Protein AF-A0A2N2KP36-F1 (afdb_monomer_lite)

Secondary structure (DSSP, 8-state):
---TTHHHHHHHHHHHHHHTT--HHHHHHHH---HHHHHHHHHHT--TT-SS-HHHHHHHHHHHHHHHHHHHHHHHHHHHHTSPTT-S-HHHHHHHHHHHHHHHHHHHHHHHHHHHHHHHHHHHHHHHHHHTT---HHHHHHHHHHHHT--

Radius of gyration: 21.27 Å; chains: 1; bounding box: 55×27×58 Å

pLDDT: mean 83.82, std 9.99, range [47.0, 95.38]

Sequence (151 aa):
MAEKGARTQLEPVARQMFIDGQSLTAIETALGVSRQTLSVWKAQTRKPSEEFDEWDKARARKASFGLRMEALLERELTYAEEKQPGAIDGSTMDSLTKLGSLVVKLKTAENAGLFRDKVNAAAAEVAKAVKSGGMSDADAKVIKDKILGIL

Foldseek 3Di:
DDDPVLCVVLVVVLLVLVLLAADLLLSCVVSVPDSVRNVVSQVVQDDPVDPGGPSVVSSVVLVVVLVVLVVVLVVLVVVVVPDDVPPDDPVSVVVNVVSVVVNVVSVVSNVVNVLSNLQVVLVVVLVVVVVVPDDDPVVSVVSSCVSNVVD

Structure (mmCIF, N/CA/C/O backbone):
data_AF-A0A2N2KP36-F1
#
_entry.id   AF-A0A2N2KP36-F1
#
loop_
_atom_site.group_PDB
_atom_site.id
_atom_site.type_symbol
_atom_site.label_atom_id
_atom_site.label_alt_id
_atom_site.label_comp_id
_atom_site.label_asym_id
_atom_site.label_entity_id
_atom_site.label_seq_id
_atom_site.pdbx_PDB_ins_code
_atom_site.Cartn_x
_atom_site.Cartn_y
_atom_site.Cartn_z
_atom_site.occupancy
_atom_site.B_iso_or_equiv
_atom_site.auth_seq_id
_atom_site.auth_comp_id
_atom_site.auth_asym_id
_atom_site.auth_atom_id
_atom_site.pdbx_PDB_model_num
ATOM 1 N N . MET A 1 1 ? -15.881 -7.626 23.252 1.00 47.00 1 MET A N 1
ATOM 2 C CA . MET A 1 1 ? -14.436 -7.450 23.525 1.00 47.00 1 MET A CA 1
ATOM 3 C C . MET A 1 1 ? -13.739 -8.670 22.956 1.00 47.00 1 MET A C 1
ATOM 5 O O . MET A 1 1 ? -14.108 -9.763 23.356 1.00 47.00 1 MET A O 1
ATOM 9 N N . ALA A 1 2 ? -12.858 -8.513 21.966 1.00 48.91 2 ALA A N 1
ATOM 10 C CA . ALA A 1 2 ? -12.212 -9.659 21.325 1.00 48.91 2 ALA A CA 1
ATOM 11 C C . ALA A 1 2 ? -11.360 -10.424 22.354 1.00 48.91 2 ALA A C 1
ATOM 13 O O . ALA A 1 2 ? -10.574 -9.816 23.083 1.00 48.91 2 ALA A O 1
ATOM 14 N N . GLU A 1 3 ? -11.568 -11.737 22.448 1.00 53.03 3 GLU A N 1
ATOM 15 C CA . GLU A 1 3 ? -10.893 -12.620 23.400 1.00 53.03 3 GLU A CA 1
ATOM 16 C C . GLU A 1 3 ? -9.367 -12.551 23.249 1.00 53.03 3 GLU A C 1
ATOM 18 O O . GLU A 1 3 ? -8.839 -12.337 22.158 1.00 53.03 3 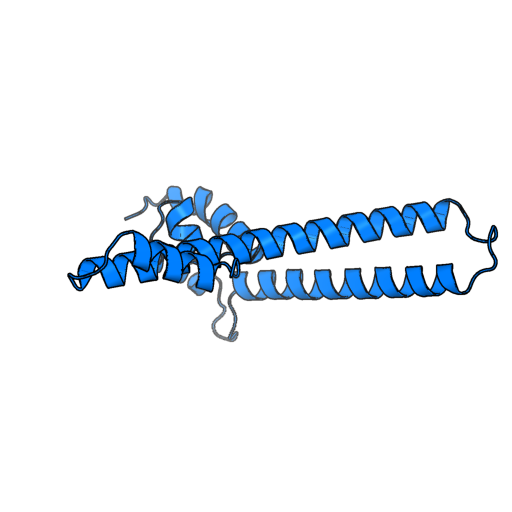GLU A O 1
ATOM 23 N N . LYS A 1 4 ? -8.636 -12.777 24.348 1.00 53.41 4 LYS A N 1
ATOM 24 C CA . LYS A 1 4 ? -7.163 -12.710 24.416 1.00 53.41 4 LYS A CA 1
ATOM 25 C C . LYS A 1 4 ? -6.431 -13.548 23.344 1.00 53.41 4 LYS A C 1
ATOM 27 O O . LYS A 1 4 ? -5.277 -13.246 23.063 1.00 53.41 4 LYS A O 1
ATOM 32 N N . GLY A 1 5 ? -7.078 -14.548 22.731 1.00 61.72 5 GLY A N 1
ATOM 33 C CA . GLY A 1 5 ? -6.539 -15.349 21.619 1.00 61.72 5 GLY A CA 1
ATOM 34 C C . GLY A 1 5 ? -6.813 -14.797 20.210 1.00 61.72 5 GLY A C 1
ATOM 35 O O . GLY A 1 5 ? -6.054 -15.081 19.285 1.00 61.72 5 GLY A O 1
ATOM 36 N N . ALA A 1 6 ? -7.839 -13.958 20.042 1.00 73.44 6 ALA A N 1
ATOM 37 C CA . ALA A 1 6 ? -8.217 -13.397 18.744 1.00 73.44 6 ALA A CA 1
ATOM 38 C C . ALA A 1 6 ? -7.146 -12.440 18.203 1.00 73.44 6 ALA A C 1
ATOM 40 O O . ALA A 1 6 ? -6.905 -12.381 17.000 1.00 73.44 6 ALA A O 1
ATOM 41 N N . ARG A 1 7 ? -6.445 -11.727 19.093 1.00 83.00 7 ARG A N 1
ATOM 42 C CA . ARG A 1 7 ? -5.360 -10.820 18.707 1.00 83.00 7 ARG A CA 1
ATOM 43 C C . ARG A 1 7 ? -4.228 -11.543 17.979 1.00 83.00 7 ARG A C 1
ATOM 45 O O . ARG A 1 7 ? -3.837 -11.106 16.908 1.00 83.00 7 ARG A O 1
ATOM 52 N N . THR A 1 8 ? -3.718 -12.644 18.527 1.00 85.19 8 THR A N 1
ATOM 53 C CA . THR A 1 8 ? -2.555 -13.351 17.961 1.00 85.19 8 THR A CA 1
ATOM 54 C C . THR A 1 8 ? -2.813 -13.845 16.535 1.00 85.19 8 THR A C 1
ATOM 56 O O . THR A 1 8 ? -1.888 -13.930 15.734 1.00 85.19 8 THR A O 1
ATOM 59 N N . GLN A 1 9 ? -4.073 -14.137 16.207 1.00 87.31 9 GLN A N 1
ATOM 60 C CA . GLN A 1 9 ? -4.487 -14.593 14.881 1.00 87.31 9 GLN A CA 1
ATOM 61 C C . GLN A 1 9 ? -4.825 -13.429 13.940 1.00 87.31 9 GLN A C 1
ATOM 63 O O . GLN A 1 9 ? -4.428 -13.439 12.777 1.00 87.31 9 GLN A O 1
ATOM 68 N N . LEU A 1 10 ? -5.551 -12.422 14.433 1.00 91.38 10 LEU A N 1
ATOM 69 C CA . LEU A 1 10 ? -6.101 -11.349 13.601 1.00 91.38 10 LEU A CA 1
ATOM 70 C C . LEU A 1 10 ? -5.146 -10.166 13.432 1.00 91.38 10 LEU A C 1
ATOM 72 O O . LEU A 1 10 ? -5.208 -9.494 12.409 1.00 91.38 10 LEU A O 1
ATOM 76 N N . GLU A 1 11 ? -4.253 -9.903 14.388 1.00 92.94 11 GLU A N 1
ATOM 77 C CA . GLU A 1 11 ? -3.308 -8.783 14.319 1.00 92.94 11 GLU A CA 1
ATOM 78 C C . GLU A 1 11 ? -2.356 -8.886 13.115 1.00 92.94 11 GLU A C 1
ATOM 80 O O . GLU A 1 11 ? -2.227 -7.889 12.402 1.00 92.94 11 GLU A O 1
ATOM 85 N N . PRO A 1 12 ? -1.732 -10.044 12.805 1.00 93.62 12 PRO A N 1
ATOM 86 C CA . PRO A 1 12 ? -0.875 -10.161 11.624 1.00 93.62 12 PRO A CA 1
ATOM 87 C C . PRO A 1 12 ? -1.638 -9.919 10.317 1.00 93.62 12 PRO A C 1
ATOM 89 O O . PRO A 1 12 ? -1.130 -9.249 9.418 1.00 93.62 12 PRO A O 1
ATOM 92 N N . VAL A 1 13 ? -2.877 -10.416 10.231 1.00 93.56 13 VAL A N 1
ATOM 93 C CA . VAL A 1 13 ? -3.746 -10.241 9.059 1.00 93.56 13 VAL A CA 1
ATOM 94 C C . VAL A 1 13 ? -4.152 -8.775 8.912 1.00 93.56 13 VAL A C 1
ATOM 96 O O . VAL A 1 13 ? -3.976 -8.190 7.845 1.00 93.56 13 VAL A O 1
ATOM 99 N N . ALA A 1 14 ? -4.610 -8.148 9.997 1.00 93.94 14 ALA A N 1
ATOM 100 C CA . ALA A 1 14 ? -4.952 -6.730 10.038 1.00 93.94 14 ALA A CA 1
ATOM 101 C C . ALA A 1 14 ? -3.757 -5.844 9.659 1.00 93.94 14 ALA A C 1
ATOM 103 O O . ALA A 1 14 ? -3.903 -4.903 8.878 1.00 93.94 14 ALA A O 1
ATOM 104 N N . ARG A 1 15 ? -2.562 -6.174 10.165 1.00 94.31 15 ARG A N 1
ATOM 105 C CA . ARG A 1 15 ? -1.320 -5.478 9.827 1.00 94.31 15 ARG A CA 1
ATOM 106 C C . ARG A 1 15 ? -1.018 -5.582 8.339 1.00 94.31 15 ARG A C 1
ATOM 108 O O . ARG A 1 15 ? -0.701 -4.565 7.729 1.00 94.31 15 ARG A O 1
ATOM 115 N N . GLN A 1 16 ? -1.125 -6.774 7.754 1.00 92.06 16 GLN A N 1
ATOM 116 C CA . GLN A 1 16 ? -0.877 -6.965 6.326 1.00 92.06 16 GLN A CA 1
ATOM 117 C C . GLN A 1 16 ? -1.885 -6.182 5.475 1.00 92.06 16 GLN A C 1
ATOM 119 O O . GLN A 1 16 ? -1.476 -5.436 4.593 1.00 92.06 16 GLN A O 1
ATOM 124 N N . MET A 1 17 ? -3.179 -6.242 5.806 1.00 91.12 17 MET A N 1
ATOM 125 C CA . MET A 1 17 ? -4.223 -5.470 5.117 1.00 91.12 17 MET A CA 1
ATOM 126 C C . MET A 1 17 ? -3.979 -3.959 5.206 1.00 91.12 17 MET A C 1
ATOM 128 O O . MET A 1 17 ? -4.171 -3.238 4.224 1.00 91.12 17 MET A O 1
ATOM 132 N N . PHE A 1 18 ? -3.501 -3.475 6.357 1.00 93.31 18 PHE A N 1
ATOM 133 C CA . PHE A 1 18 ? -3.083 -2.085 6.509 1.00 93.31 18 PHE A CA 1
ATOM 134 C C . PHE A 1 18 ? -1.870 -1.777 5.626 1.00 93.31 18 PHE A C 1
ATOM 136 O O . PHE A 1 18 ? -1.881 -0.793 4.893 1.00 93.31 18 PHE A O 1
ATOM 143 N N . ILE A 1 19 ? -0.829 -2.606 5.632 1.00 91.50 19 ILE A N 1
ATOM 144 C CA . ILE A 1 19 ? 0.341 -2.430 4.756 1.00 91.50 19 ILE A CA 1
ATOM 145 C C . ILE A 1 19 ? -0.068 -2.420 3.274 1.00 91.50 19 ILE A C 1
ATOM 147 O O . ILE A 1 19 ? 0.494 -1.659 2.491 1.00 91.50 19 ILE A O 1
ATOM 151 N 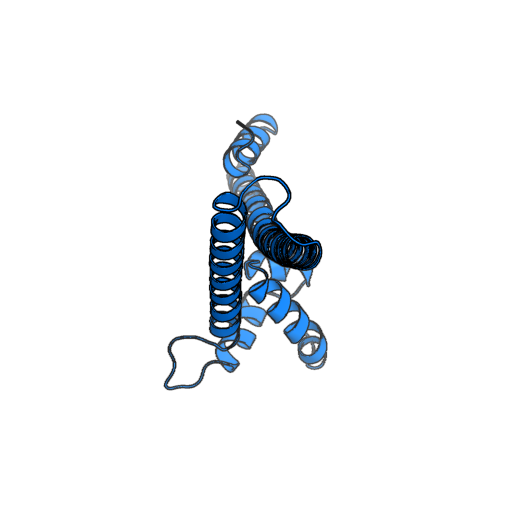N . ASP A 1 20 ? -1.090 -3.190 2.904 1.00 87.88 20 ASP A N 1
ATOM 152 C CA . ASP A 1 20 ? -1.657 -3.252 1.554 1.00 87.88 20 ASP A CA 1
ATOM 153 C C . ASP A 1 20 ? -2.539 -2.048 1.185 1.00 87.88 20 ASP A C 1
ATOM 155 O O . ASP A 1 20 ? -3.084 -1.993 0.088 1.00 87.88 20 ASP A O 1
ATOM 159 N N . GLY A 1 21 ? -2.643 -1.059 2.071 1.00 87.19 21 GLY A N 1
ATOM 160 C CA . GLY A 1 21 ? -3.279 0.226 1.791 1.00 87.19 21 GLY A CA 1
ATOM 161 C C . GLY A 1 21 ? -4.704 0.363 2.316 1.00 87.19 21 GLY A C 1
ATOM 162 O O . GLY A 1 21 ? -5.274 1.433 2.159 1.00 87.19 21 GLY A O 1
ATOM 163 N N . GLN A 1 22 ? -5.270 -0.652 2.979 1.00 90.06 22 GLN A N 1
ATOM 164 C CA . GLN A 1 22 ? -6.628 -0.553 3.530 1.00 90.06 22 GLN A CA 1
ATOM 165 C C . GLN A 1 22 ? -6.686 0.328 4.784 1.00 90.06 22 GLN A C 1
ATOM 167 O O . GLN A 1 22 ? -5.796 0.301 5.644 1.00 90.06 22 GLN A O 1
ATOM 172 N N . SER A 1 23 ? -7.764 1.088 4.930 1.00 90.50 23 SER A N 1
ATOM 173 C CA . SER A 1 23 ? -8.066 1.853 6.137 1.00 90.50 23 SER A CA 1
ATOM 174 C C . SER A 1 23 ? -8.440 0.945 7.312 1.00 90.50 23 SER A C 1
ATOM 176 O O . SER A 1 23 ? -8.911 -0.180 7.142 1.00 90.50 23 SER A O 1
ATOM 178 N N . LEU A 1 24 ? -8.302 1.455 8.541 1.00 91.81 24 LEU A N 1
ATOM 179 C CA . LEU A 1 24 ? -8.744 0.722 9.734 1.00 91.81 24 LEU A CA 1
ATOM 180 C C . LEU A 1 24 ? -10.249 0.411 9.710 1.00 91.81 24 LEU A C 1
ATOM 182 O O . LEU A 1 24 ? -10.655 -0.612 10.241 1.00 91.81 24 LEU A O 1
ATOM 186 N N . THR A 1 25 ? -11.059 1.256 9.068 1.00 89.69 25 THR A N 1
ATOM 187 C CA . THR A 1 25 ? -12.504 1.035 8.894 1.00 89.69 25 THR A CA 1
ATOM 188 C C . THR A 1 25 ? -12.788 -0.134 7.944 1.00 89.69 25 THR A C 1
ATOM 190 O O . THR A 1 25 ? -13.665 -0.961 8.200 1.00 89.69 25 THR A O 1
ATOM 193 N N . ALA A 1 26 ? -12.030 -0.243 6.848 1.00 88.00 26 ALA A N 1
ATOM 194 C CA . ALA A 1 26 ? -12.155 -1.372 5.930 1.00 88.00 26 ALA A CA 1
ATOM 195 C C . ALA A 1 26 ? -11.707 -2.686 6.581 1.00 88.00 26 ALA A C 1
ATOM 197 O O . ALA A 1 26 ? -12.372 -3.709 6.425 1.00 88.00 26 ALA A O 1
ATOM 198 N N . ILE A 1 27 ? -10.623 -2.643 7.357 1.00 90.81 27 ILE A N 1
ATOM 199 C CA . ILE A 1 27 ? -10.118 -3.800 8.105 1.00 90.81 27 ILE A CA 1
ATOM 200 C C . ILE A 1 27 ? -11.115 -4.225 9.186 1.00 90.81 27 ILE A C 1
ATOM 202 O O . ILE A 1 27 ? -11.363 -5.417 9.347 1.00 90.81 27 ILE A O 1
ATOM 206 N N . GLU A 1 28 ? -11.729 -3.267 9.885 1.00 90.62 28 GLU A N 1
ATOM 207 C CA . GLU A 1 28 ? -12.806 -3.529 10.845 1.00 90.62 28 GLU A CA 1
ATOM 208 C C . GLU A 1 28 ? -13.960 -4.289 10.195 1.00 90.62 28 GLU A C 1
ATOM 210 O O . GLU A 1 28 ? -14.383 -5.324 10.706 1.00 90.62 28 GLU A O 1
ATOM 215 N N . THR A 1 29 ? -14.412 -3.824 9.029 1.00 88.00 29 THR A N 1
ATOM 216 C CA . THR A 1 29 ? -15.500 -4.466 8.280 1.00 88.00 29 THR A CA 1
ATOM 217 C C . THR A 1 29 ? -15.122 -5.881 7.837 1.00 88.00 29 THR A C 1
ATOM 219 O O . THR A 1 29 ? -15.947 -6.789 7.888 1.00 88.00 29 THR A O 1
ATOM 222 N N . ALA A 1 30 ? -13.873 -6.088 7.417 1.00 87.81 30 ALA A N 1
ATOM 223 C CA . ALA A 1 30 ? -13.418 -7.369 6.890 1.00 87.81 30 ALA A CA 1
ATOM 224 C C . ALA A 1 30 ? -13.123 -8.419 7.973 1.00 87.81 30 ALA A C 1
ATOM 226 O O . ALA A 1 30 ? -13.329 -9.607 7.737 1.00 87.81 30 ALA A O 1
ATOM 227 N N . LEU A 1 31 ? -12.620 -7.998 9.137 1.00 89.56 31 LEU A N 1
ATOM 228 C CA . LEU A 1 31 ? -12.194 -8.901 10.213 1.00 89.56 31 LEU A CA 1
ATOM 229 C C . LEU A 1 31 ? -13.170 -8.943 11.397 1.00 89.56 31 LEU A C 1
ATOM 231 O O . LEU A 1 31 ? -12.973 -9.737 12.313 1.00 89.56 31 LEU A O 1
ATOM 235 N N . GLY A 1 32 ? -14.194 -8.083 11.418 1.00 86.12 32 GLY A N 1
ATOM 236 C CA . GLY A 1 32 ? -15.139 -7.977 12.534 1.00 86.12 32 GLY A CA 1
ATOM 237 C C . GLY A 1 32 ? -14.506 -7.454 13.831 1.00 86.12 32 GLY A C 1
ATOM 238 O O . GLY A 1 32 ? -15.042 -7.669 14.918 1.00 86.12 32 GLY A O 1
ATOM 239 N N . VAL A 1 33 ? -13.349 -6.792 13.740 1.00 88.94 33 VAL A N 1
ATOM 240 C CA . VAL A 1 33 ? -12.617 -6.220 14.880 1.00 88.94 33 VAL A CA 1
ATOM 241 C C . VAL A 1 33 ? -12.870 -4.724 14.931 1.00 88.94 33 VAL A C 1
ATOM 243 O O . VAL A 1 33 ? -12.681 -4.049 13.929 1.00 88.94 33 VAL A O 1
ATOM 246 N N . SER A 1 34 ? -13.227 -4.175 16.094 1.00 90.06 34 SER A N 1
ATOM 247 C CA . SER A 1 34 ? -13.525 -2.742 16.176 1.00 90.06 34 SER A CA 1
ATOM 248 C C . SER A 1 34 ? -12.317 -1.873 15.804 1.00 90.06 34 SER A C 1
ATOM 250 O O . SER A 1 34 ? -11.167 -2.180 16.150 1.00 90.06 34 SER A O 1
ATOM 252 N N . ARG A 1 35 ? -12.567 -0.722 15.170 1.00 91.69 35 ARG A N 1
ATOM 253 C CA . ARG A 1 35 ? -11.504 0.240 14.824 1.00 91.69 35 ARG A CA 1
ATOM 254 C C . ARG A 1 35 ? -10.689 0.690 16.041 1.00 91.69 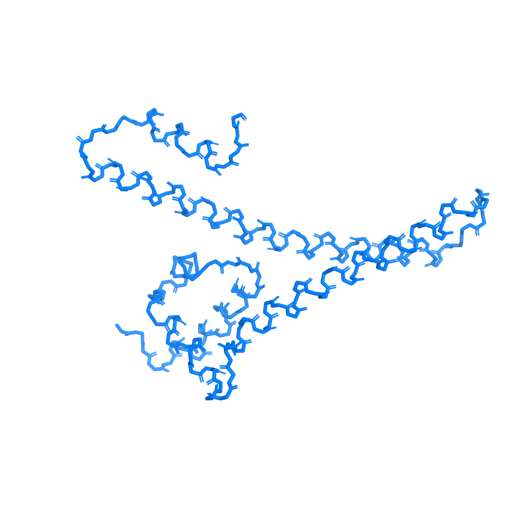35 ARG A C 1
ATOM 256 O O . ARG A 1 35 ? -9.484 0.909 15.923 1.00 91.69 35 ARG A O 1
ATOM 263 N N . GLN A 1 36 ? -11.321 0.808 17.211 1.00 90.62 36 GLN A N 1
ATOM 264 C CA . GLN A 1 36 ? -10.627 1.129 18.464 1.00 90.62 36 GLN A CA 1
ATOM 265 C C . GLN A 1 36 ? -9.610 0.043 18.833 1.00 90.62 36 GLN A C 1
ATOM 267 O O . GLN A 1 36 ? -8.469 0.365 19.153 1.00 90.62 36 GLN A O 1
ATOM 272 N N . THR A 1 37 ? -9.986 -1.236 18.731 1.00 91.31 37 THR A N 1
ATOM 273 C CA . THR A 1 37 ? -9.070 -2.355 18.985 1.00 91.31 37 THR A CA 1
ATOM 274 C C . THR A 1 37 ? -7.887 -2.344 18.016 1.00 91.31 37 THR A C 1
ATOM 276 O O . THR A 1 37 ? -6.746 -2.458 18.464 1.00 91.31 37 THR A O 1
ATOM 279 N N . LEU A 1 38 ? -8.126 -2.109 16.722 1.00 92.44 38 LEU A N 1
ATOM 280 C CA . LEU A 1 38 ? -7.052 -1.984 15.728 1.00 92.44 38 LEU A CA 1
ATOM 281 C C . LEU A 1 38 ? -6.105 -0.814 16.039 1.00 92.44 38 LEU A C 1
ATOM 283 O O . LEU A 1 38 ? -4.886 -0.966 15.970 1.00 92.44 38 LEU A O 1
ATOM 287 N N . SER A 1 39 ? -6.652 0.340 16.435 1.00 92.69 39 SER A N 1
ATOM 288 C CA . SER A 1 39 ? -5.858 1.511 16.828 1.00 92.69 39 SER A CA 1
ATOM 289 C C . SER A 1 39 ? -4.983 1.231 18.050 1.00 92.69 39 SER A C 1
ATOM 291 O O . SER A 1 39 ? -3.844 1.692 18.103 1.00 92.69 39 SER A O 1
ATOM 293 N N . VAL A 1 40 ? -5.496 0.475 19.025 1.00 92.88 40 VAL A N 1
ATOM 294 C CA . VAL A 1 40 ? -4.734 0.064 20.211 1.00 92.88 40 VAL A CA 1
ATOM 295 C C . VAL A 1 40 ? -3.589 -0.871 19.823 1.00 92.88 40 VAL A C 1
ATOM 297 O O . VAL A 1 40 ? -2.471 -0.668 20.290 1.00 92.88 40 VAL A O 1
ATOM 300 N N . TRP A 1 41 ? -3.826 -1.859 18.952 1.00 93.50 41 TRP A N 1
ATOM 301 C CA . TRP A 1 41 ? -2.766 -2.760 18.479 1.00 93.50 41 TRP A CA 1
ATOM 302 C C . TRP A 1 41 ? -1.649 -1.995 17.770 1.00 93.50 41 TRP A C 1
ATOM 304 O O . TRP A 1 41 ? -0.481 -2.180 18.103 1.00 93.50 41 TRP A O 1
ATOM 314 N N . LYS A 1 42 ? -2.008 -1.064 16.881 1.00 93.12 42 LYS A N 1
ATOM 315 C CA . LYS A 1 42 ? -1.059 -0.158 16.220 1.00 93.12 42 LYS A CA 1
ATOM 316 C C . LYS A 1 42 ? -0.222 0.629 17.227 1.00 93.12 42 LYS A C 1
ATOM 318 O O . LYS A 1 42 ? 1.006 0.539 17.215 1.00 93.12 42 LYS A O 1
ATOM 323 N N . ALA A 1 43 ? -0.886 1.337 18.142 1.00 91.50 43 ALA A N 1
ATOM 324 C CA . ALA A 1 43 ? -0.239 2.217 19.112 1.00 91.50 43 ALA A CA 1
ATOM 325 C C . ALA A 1 43 ? 0.732 1.475 20.042 1.00 91.50 43 ALA A C 1
ATOM 327 O O . ALA A 1 43 ? 1.752 2.037 20.429 1.00 91.50 43 ALA A O 1
ATOM 328 N N . GLN A 1 44 ? 0.460 0.208 20.362 1.00 91.56 44 GLN A N 1
ATOM 329 C CA . GLN A 1 44 ? 1.358 -0.618 21.174 1.00 91.56 44 GLN A CA 1
ATOM 330 C C . GLN A 1 44 ? 2.679 -0.960 20.481 1.00 91.56 44 GLN A C 1
ATOM 332 O O . GLN A 1 44 ? 3.651 -1.283 21.158 1.00 91.56 44 GLN A O 1
ATOM 337 N N . THR A 1 45 ? 2.734 -0.886 19.150 1.00 90.81 45 THR A N 1
ATOM 338 C CA . THR A 1 45 ? 3.983 -1.082 18.403 1.00 90.81 45 THR A CA 1
ATOM 339 C C . THR A 1 45 ? 4.822 0.192 18.293 1.00 90.81 45 THR A C 1
ATOM 341 O O . THR A 1 45 ? 5.959 0.133 17.832 1.00 90.81 45 THR A O 1
ATOM 344 N N . ARG A 1 46 ? 4.290 1.347 18.718 1.00 92.81 46 ARG A N 1
ATOM 345 C CA . ARG A 1 46 ? 5.002 2.627 18.685 1.00 92.81 46 ARG A CA 1
ATOM 346 C C . ARG A 1 46 ? 5.962 2.734 19.865 1.00 92.81 46 ARG A C 1
ATOM 348 O O . ARG A 1 46 ? 5.549 2.604 21.018 1.00 92.81 46 ARG A O 1
ATOM 355 N N . LYS A 1 47 ? 7.235 3.024 19.594 1.00 90.12 47 LYS A N 1
ATOM 356 C CA . LYS A 1 47 ? 8.208 3.310 20.657 1.00 90.12 47 LYS A CA 1
ATOM 357 C C . LYS A 1 47 ? 8.018 4.737 21.190 1.00 90.12 47 LYS A C 1
ATOM 359 O O . LYS A 1 47 ? 7.633 5.612 20.420 1.00 90.12 47 LYS A O 1
ATOM 364 N N . PRO A 1 48 ? 8.338 5.017 22.468 1.00 86.31 48 PRO A N 1
ATOM 365 C CA . PRO A 1 48 ? 8.141 6.345 23.062 1.00 86.31 48 PRO A CA 1
ATOM 366 C C . PRO A 1 48 ? 8.866 7.493 22.343 1.00 86.31 48 PRO A C 1
ATOM 368 O O . PRO A 1 48 ? 8.403 8.626 22.386 1.00 86.31 48 PRO A O 1
ATOM 371 N N . SER A 1 49 ? 9.993 7.206 21.687 1.00 89.25 49 SER A N 1
ATOM 372 C CA . SER A 1 49 ? 10.812 8.184 20.962 1.00 89.25 49 SER A CA 1
ATOM 373 C C . SER A 1 49 ? 10.444 8.331 19.482 1.00 89.25 49 SER A C 1
ATOM 375 O O . SER A 1 49 ? 11.145 9.027 18.753 1.00 89.25 49 SER A O 1
ATOM 377 N N . GLU A 1 50 ? 9.419 7.626 19.003 1.00 89.31 50 GLU A N 1
ATOM 378 C CA . GLU A 1 50 ? 9.079 7.557 17.584 1.00 89.31 50 GLU A CA 1
ATOM 379 C C . GLU A 1 50 ? 7.668 8.089 17.331 1.00 89.31 50 GLU A C 1
ATOM 381 O O . GLU A 1 50 ? 6.717 7.766 18.042 1.00 89.31 50 GLU A O 1
ATOM 386 N N . GLU A 1 51 ? 7.528 8.886 16.273 1.00 85.88 51 GLU A N 1
ATOM 387 C CA . GLU A 1 51 ? 6.241 9.443 15.852 1.00 85.88 51 GLU A CA 1
ATOM 388 C C . GLU A 1 51 ? 5.333 8.369 15.229 1.00 85.88 51 GLU A C 1
ATOM 390 O O . GLU A 1 51 ? 4.139 8.300 15.532 1.00 85.88 51 GLU A O 1
ATOM 395 N N . PHE A 1 52 ? 5.922 7.485 14.416 1.00 88.94 52 PHE A N 1
ATOM 396 C CA . PHE A 1 52 ? 5.216 6.448 13.665 1.00 88.94 52 PHE A CA 1
ATOM 397 C C . PHE A 1 52 ? 5.292 5.078 14.333 1.00 88.94 52 PHE A C 1
ATOM 399 O O . PHE A 1 52 ? 6.341 4.660 14.831 1.00 88.94 52 PHE A O 1
ATOM 406 N N . ASP A 1 53 ? 4.185 4.343 14.267 1.00 94.06 53 ASP A N 1
ATOM 407 C CA . ASP A 1 53 ? 4.136 2.945 14.680 1.00 94.06 53 ASP A CA 1
ATOM 408 C C . ASP A 1 53 ? 4.736 1.992 13.622 1.00 94.06 53 ASP A C 1
ATOM 410 O O . ASP A 1 53 ? 5.042 2.374 12.486 1.00 94.06 53 ASP A O 1
ATOM 414 N N . GLU A 1 54 ? 4.937 0.721 13.982 1.00 93.31 54 GLU A N 1
ATOM 415 C CA . GLU A 1 54 ? 5.570 -0.260 13.086 1.00 93.31 54 GLU A CA 1
ATOM 416 C C . GLU A 1 54 ? 4.700 -0.661 11.888 1.00 93.31 54 GLU A C 1
ATOM 418 O O . GLU A 1 54 ? 5.207 -1.259 10.929 1.00 93.31 54 GLU A O 1
ATOM 423 N N . TRP A 1 55 ? 3.400 -0.369 11.919 1.00 95.38 55 TRP A N 1
ATOM 424 C CA . TRP A 1 55 ? 2.509 -0.605 10.788 1.00 95.38 55 TRP A CA 1
ATOM 425 C C . TRP A 1 55 ? 2.647 0.533 9.776 1.00 95.38 55 TRP A C 1
ATOM 427 O O . TRP A 1 55 ? 2.805 0.257 8.587 1.00 95.38 55 TRP A O 1
ATOM 437 N N . ASP A 1 56 ? 2.682 1.787 10.236 1.00 92.75 56 ASP A N 1
ATOM 438 C CA . ASP A 1 56 ? 2.931 2.961 9.388 1.00 92.75 56 ASP A CA 1
ATOM 439 C C . ASP A 1 56 ? 4.291 2.877 8.707 1.00 92.75 56 ASP A C 1
ATOM 441 O O . ASP A 1 56 ? 4.390 3.014 7.487 1.00 92.75 56 ASP A O 1
ATOM 445 N N . LYS A 1 57 ? 5.342 2.546 9.464 1.00 93.38 57 LYS A N 1
ATOM 446 C CA . LYS A 1 57 ? 6.678 2.344 8.888 1.00 93.38 57 LYS A CA 1
ATOM 447 C C . LYS A 1 57 ? 6.701 1.213 7.868 1.00 93.38 57 LYS A C 1
ATOM 449 O O . LYS A 1 57 ? 7.428 1.289 6.882 1.00 93.38 57 LYS A O 1
ATOM 454 N N . ALA A 1 58 ? 5.972 0.123 8.109 1.00 92.69 58 ALA A N 1
ATOM 455 C CA . ALA A 1 58 ? 5.908 -0.987 7.161 1.00 92.69 58 ALA A CA 1
ATOM 456 C C . ALA A 1 58 ? 5.167 -0.589 5.875 1.00 92.69 58 ALA A C 1
ATOM 458 O O . ALA A 1 58 ? 5.657 -0.880 4.784 1.00 92.69 58 ALA A O 1
ATOM 459 N N . ARG A 1 59 ? 4.057 0.150 5.990 1.00 91.69 59 ARG A N 1
ATOM 460 C CA . ARG A 1 59 ? 3.340 0.722 4.844 1.00 91.69 59 ARG A CA 1
ATOM 461 C C . ARG A 1 59 ? 4.238 1.674 4.044 1.00 91.69 59 ARG A C 1
ATOM 463 O O . ARG A 1 59 ? 4.352 1.521 2.832 1.00 91.69 59 ARG A O 1
ATOM 470 N N . ALA A 1 60 ? 4.942 2.589 4.711 1.00 90.88 60 ALA A N 1
ATOM 471 C CA . ALA A 1 60 ? 5.868 3.520 4.061 1.00 90.88 60 ALA A CA 1
ATOM 472 C C . ALA A 1 60 ? 7.041 2.798 3.367 1.00 90.88 60 ALA A C 1
ATOM 474 O O . ALA A 1 60 ? 7.419 3.133 2.241 1.00 90.88 60 ALA A O 1
ATOM 475 N N . ARG A 1 61 ? 7.595 1.755 3.999 1.00 91.12 61 ARG A N 1
ATOM 476 C CA . ARG A 1 61 ? 8.619 0.894 3.384 1.00 91.12 61 ARG A CA 1
ATOM 477 C C . ARG A 1 61 ? 8.100 0.187 2.132 1.00 91.12 61 ARG A C 1
ATOM 479 O O . ARG A 1 61 ? 8.816 0.149 1.138 1.00 91.12 61 ARG A O 1
ATOM 486 N N . LYS A 1 62 ? 6.865 -0.321 2.145 1.00 89.88 62 LYS A N 1
ATOM 487 C CA . LYS A 1 62 ? 6.261 -0.948 0.962 1.00 89.88 62 LYS A CA 1
ATOM 488 C C . LYS A 1 62 ? 6.058 0.060 -0.175 1.00 89.88 62 LYS A C 1
ATOM 490 O O . LYS A 1 62 ? 6.474 -0.225 -1.293 1.00 89.88 62 LYS A O 1
ATOM 495 N N . ALA A 1 63 ? 5.520 1.243 0.122 1.00 87.81 63 ALA A N 1
ATOM 496 C CA . ALA A 1 63 ? 5.326 2.299 -0.876 1.00 87.81 63 ALA A CA 1
ATOM 497 C C . ALA A 1 63 ? 6.660 2.756 -1.499 1.00 87.81 63 ALA A C 1
ATOM 499 O O . ALA A 1 63 ? 6.806 2.810 -2.718 1.00 87.81 63 ALA A O 1
ATOM 500 N N . SER A 1 64 ? 7.682 3.007 -0.672 1.00 88.31 64 SER A N 1
ATOM 501 C CA . SER A 1 64 ? 9.021 3.361 -1.173 1.00 88.31 64 SER A CA 1
ATOM 502 C C . SER A 1 64 ? 9.677 2.240 -1.986 1.00 88.31 64 SER A C 1
ATOM 504 O O . SER A 1 64 ? 10.397 2.522 -2.941 1.00 88.31 64 SER A O 1
ATOM 506 N N . PHE A 1 65 ? 9.421 0.973 -1.649 1.00 88.19 65 PHE A N 1
ATOM 507 C CA . PHE A 1 65 ? 9.863 -0.161 -2.456 1.00 88.19 65 PHE A CA 1
ATOM 508 C C . PHE A 1 65 ? 9.177 -0.192 -3.829 1.00 88.19 65 PHE A C 1
ATOM 510 O O . PHE A 1 65 ? 9.866 -0.387 -4.827 1.00 88.19 65 PHE A O 1
ATOM 517 N N . GLY A 1 66 ? 7.866 0.069 -3.898 1.00 88.19 66 GLY A N 1
ATOM 518 C CA . GLY A 1 66 ? 7.133 0.209 -5.163 1.00 88.19 66 GLY A CA 1
ATOM 519 C C . GLY A 1 66 ? 7.743 1.272 -6.076 1.00 88.19 66 GLY A C 1
ATOM 520 O O . GLY A 1 66 ? 8.111 0.964 -7.207 1.00 88.19 66 GLY A O 1
ATOM 521 N N . LEU A 1 67 ? 7.996 2.471 -5.542 1.00 88.12 67 LEU A N 1
ATOM 522 C CA . LEU A 1 67 ? 8.645 3.559 -6.287 1.00 88.12 67 LEU A CA 1
ATOM 523 C C . LEU A 1 67 ? 10.033 3.175 -6.818 1.00 88.12 67 LEU A C 1
ATOM 525 O O . LEU A 1 67 ? 10.382 3.501 -7.949 1.00 88.12 67 LEU A O 1
ATOM 529 N N . ARG A 1 68 ? 10.832 2.451 -6.024 1.00 89.25 68 ARG A N 1
ATOM 530 C CA . ARG A 1 68 ? 12.144 1.960 -6.478 1.00 89.25 68 ARG A CA 1
ATOM 531 C C . ARG A 1 68 ? 12.018 0.941 -7.607 1.00 89.25 68 ARG A C 1
ATOM 533 O O . ARG A 1 68 ? 12.857 0.941 -8.501 1.00 89.25 68 ARG A O 1
ATOM 540 N N . MET A 1 69 ? 11.008 0.072 -7.565 1.00 89.75 69 MET A N 1
ATOM 541 C CA . MET A 1 69 ? 10.762 -0.900 -8.634 1.00 89.75 69 MET A CA 1
ATOM 542 C C . MET A 1 69 ? 10.298 -0.230 -9.924 1.00 89.75 69 MET A C 1
ATOM 544 O O . MET A 1 69 ? 10.738 -0.634 -10.995 1.00 89.75 69 MET A O 1
ATOM 548 N N . GLU A 1 70 ? 9.479 0.815 -9.824 1.00 90.94 70 GLU A N 1
ATOM 549 C CA . GLU A 1 70 ? 9.085 1.635 -10.973 1.00 90.94 70 GLU A CA 1
ATOM 550 C C . GLU A 1 70 ? 10.289 2.331 -11.605 1.00 90.94 70 GLU A C 1
ATOM 552 O O . GLU A 1 70 ? 10.499 2.192 -12.805 1.00 90.94 70 GLU A O 1
ATOM 557 N N . ALA A 1 71 ? 11.137 2.972 -10.797 1.00 91.94 71 ALA A N 1
ATOM 558 C CA . ALA A 1 71 ? 12.348 3.626 -11.291 1.00 91.94 71 ALA A CA 1
ATOM 559 C C . ALA A 1 71 ? 13.330 2.639 -11.951 1.00 91.94 71 ALA A C 1
ATOM 561 O O . ALA A 1 71 ? 13.976 2.964 -12.944 1.00 91.94 71 ALA A O 1
ATOM 562 N N . LEU A 1 72 ? 13.451 1.419 -11.411 1.00 91.88 72 LEU A N 1
ATOM 563 C CA . LEU A 1 72 ? 14.278 0.377 -12.022 1.00 91.88 72 LEU A CA 1
ATOM 564 C C . LEU A 1 72 ? 13.687 -0.118 -13.343 1.00 91.88 72 LEU A C 1
ATOM 566 O O . LEU A 1 72 ? 14.432 -0.277 -14.302 1.00 91.88 72 LEU A O 1
ATOM 570 N N . LEU A 1 73 ? 12.371 -0.330 -13.412 1.00 92.38 73 LEU A N 1
ATOM 571 C CA . LEU A 1 73 ? 11.704 -0.697 -14.660 1.00 92.38 73 LEU A CA 1
ATOM 572 C C . LEU A 1 73 ? 11.885 0.388 -15.728 1.00 92.38 73 LEU A C 1
ATOM 574 O O . LEU A 1 73 ? 12.232 0.063 -16.857 1.00 92.38 73 LEU A O 1
ATOM 578 N N . GLU A 1 74 ? 11.687 1.655 -15.366 1.00 92.25 74 GLU A N 1
ATOM 579 C CA . GLU A 1 74 ? 11.863 2.797 -16.267 1.00 92.25 74 GLU A CA 1
ATOM 580 C C . GLU A 1 74 ? 13.290 2.858 -16.814 1.00 92.25 74 GLU A C 1
ATOM 582 O O . GLU A 1 74 ? 13.479 2.916 -18.024 1.00 92.25 74 GLU A O 1
ATOM 587 N N . ARG A 1 75 ? 14.299 2.717 -15.945 1.00 91.44 75 ARG A N 1
ATOM 588 C CA . ARG A 1 75 ? 15.705 2.678 -16.364 1.00 91.44 75 ARG A CA 1
ATOM 589 C C . ARG A 1 75 ? 15.991 1.563 -17.371 1.00 91.44 75 ARG A C 1
ATOM 591 O O . ARG A 1 75 ? 16.698 1.790 -18.350 1.00 91.44 75 ARG A O 1
ATOM 598 N N . GLU A 1 76 ? 15.492 0.356 -17.114 1.00 89.69 76 GLU A N 1
ATOM 599 C CA . GLU A 1 76 ? 15.724 -0.790 -18.001 1.00 89.69 76 GLU A CA 1
ATOM 600 C C . GLU A 1 76 ? 14.948 -0.654 -19.323 1.00 89.69 76 GLU A C 1
ATOM 602 O O . GLU A 1 76 ? 15.443 -1.083 -20.365 1.00 89.69 76 GLU A O 1
ATOM 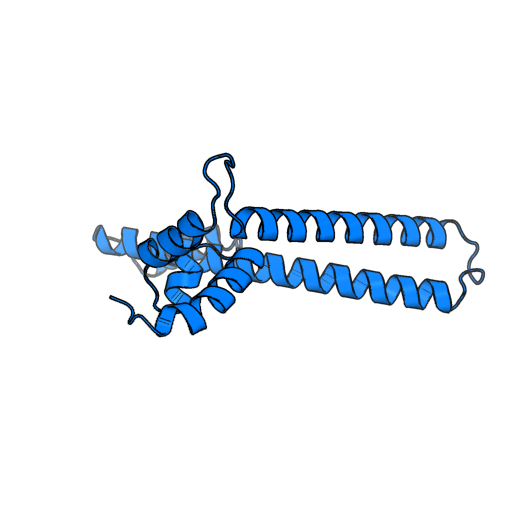607 N N . LEU A 1 77 ? 13.767 -0.021 -19.310 1.00 90.56 77 LEU A N 1
ATOM 608 C CA . LEU A 1 77 ? 13.026 0.314 -20.528 1.00 90.56 77 LEU A CA 1
ATOM 609 C C . LEU A 1 77 ? 13.792 1.333 -21.371 1.00 90.56 77 LEU A C 1
ATOM 611 O O . LEU A 1 77 ? 14.017 1.071 -22.548 1.00 90.56 77 LEU A O 1
ATOM 615 N N . THR A 1 78 ? 14.280 2.423 -20.770 1.00 90.12 78 THR A N 1
ATOM 616 C CA . THR A 1 78 ? 15.113 3.413 -21.471 1.00 90.12 78 THR A CA 1
ATOM 617 C C . THR A 1 78 ? 16.352 2.760 -22.083 1.00 90.12 78 THR A C 1
ATOM 619 O O . THR A 1 78 ? 16.648 2.968 -23.256 1.00 90.12 78 THR A O 1
ATOM 622 N N . TYR A 1 79 ? 17.039 1.895 -21.329 1.00 87.88 79 TYR A N 1
ATOM 623 C CA . TYR A 1 79 ? 18.191 1.153 -21.845 1.00 87.88 79 TYR A CA 1
ATOM 624 C C . TYR A 1 79 ? 17.839 0.275 -23.056 1.00 87.88 79 TYR A C 1
ATOM 626 O O . TYR A 1 79 ? 18.616 0.184 -24.006 1.00 87.88 79 TYR A O 1
ATOM 634 N N . ALA A 1 80 ? 16.682 -0.388 -23.032 1.00 87.25 80 ALA A N 1
ATOM 635 C CA . ALA A 1 80 ? 16.219 -1.211 -24.143 1.00 87.25 80 ALA A CA 1
ATOM 636 C C . ALA A 1 80 ? 15.806 -0.370 -25.365 1.00 87.25 80 ALA A C 1
ATOM 638 O O . ALA A 1 80 ? 16.104 -0.763 -26.492 1.00 87.25 80 ALA A O 1
ATOM 639 N N . GLU A 1 81 ? 15.168 0.782 -25.152 1.00 87.44 81 GLU A N 1
ATOM 640 C CA . GLU A 1 81 ? 14.729 1.713 -26.202 1.00 87.44 81 GLU A CA 1
ATOM 641 C C . GLU A 1 81 ? 15.898 2.361 -26.955 1.00 87.44 81 GLU A C 1
ATOM 643 O O . GLU A 1 81 ? 15.803 2.598 -28.159 1.00 87.44 81 GLU A O 1
ATOM 648 N N . GLU A 1 82 ? 17.021 2.605 -26.278 1.00 89.69 82 GLU A N 1
ATOM 649 C CA . GLU A 1 82 ? 18.234 3.166 -26.887 1.00 89.69 82 GLU A CA 1
ATOM 650 C C . GLU A 1 82 ? 18.994 2.161 -27.772 1.00 89.69 82 GLU A C 1
ATOM 652 O O . GLU A 1 82 ? 19.892 2.544 -28.532 1.00 89.69 82 GLU A O 1
ATOM 657 N N . LYS A 1 83 ? 18.659 0.866 -27.706 1.00 86.50 83 LYS A N 1
ATOM 658 C CA . LYS A 1 83 ? 19.311 -0.159 -28.526 1.00 86.50 83 LYS A CA 1
ATOM 659 C C . LYS A 1 83 ? 18.726 -0.245 -29.928 1.00 86.50 83 LYS A C 1
ATOM 661 O O . LYS A 1 83 ? 17.539 -0.055 -30.170 1.00 86.50 83 LYS A O 1
ATOM 666 N N . GLN A 1 84 ? 19.579 -0.647 -30.869 1.00 86.56 84 GLN A N 1
ATOM 667 C CA . GLN A 1 84 ? 19.120 -0.999 -32.207 1.00 86.56 84 GLN A CA 1
ATOM 668 C C . GLN A 1 84 ? 18.145 -2.191 -32.161 1.00 86.56 84 GLN A C 1
ATOM 670 O O . GLN A 1 84 ? 18.353 -3.127 -31.379 1.00 86.56 84 GLN A O 1
ATOM 675 N N . PRO A 1 85 ? 17.116 -2.209 -33.029 1.00 74.25 85 PRO A N 1
ATOM 676 C CA . PRO A 1 85 ? 16.227 -3.356 -33.169 1.00 74.25 85 PRO A CA 1
ATOM 677 C C . PRO A 1 85 ? 17.017 -4.654 -33.386 1.00 74.25 85 PRO A C 1
ATOM 679 O O . PRO A 1 85 ? 17.878 -4.728 -34.259 1.00 74.25 85 PRO A O 1
ATOM 682 N N . GLY A 1 86 ? 16.741 -5.675 -32.570 1.00 75.56 86 GLY A N 1
ATOM 683 C CA . GLY A 1 86 ? 17.449 -6.963 -32.605 1.00 75.56 86 GLY A CA 1
ATOM 684 C C . GLY A 1 86 ? 18.724 -7.044 -31.754 1.00 75.56 86 GLY A C 1
ATOM 685 O O . GLY A 1 86 ? 19.261 -8.136 -31.596 1.00 75.56 86 GLY A O 1
ATOM 686 N N . ALA A 1 87 ? 19.184 -5.939 -31.153 1.00 81.88 87 ALA A N 1
ATOM 687 C CA . ALA A 1 87 ? 20.323 -5.925 -30.224 1.00 81.88 87 ALA A CA 1
ATOM 688 C C . ALA A 1 87 ? 19.925 -6.140 -28.747 1.00 81.88 87 ALA A C 1
ATOM 690 O O . ALA A 1 87 ? 20.784 -6.147 -27.859 1.00 81.88 87 ALA A O 1
ATOM 691 N N . ILE A 1 88 ? 18.626 -6.287 -28.469 1.00 83.75 88 ILE A N 1
ATOM 692 C CA . ILE A 1 88 ? 18.111 -6.629 -27.141 1.00 83.75 88 ILE A CA 1
ATOM 693 C C . ILE A 1 88 ? 18.201 -8.146 -26.972 1.00 83.75 88 ILE A C 1
ATOM 695 O O . ILE A 1 88 ? 17.595 -8.900 -27.733 1.00 83.75 88 ILE A O 1
ATOM 699 N N . ASP A 1 89 ? 18.955 -8.591 -25.970 1.00 85.75 89 ASP A N 1
ATOM 700 C CA . ASP A 1 89 ? 19.077 -10.011 -25.657 1.00 85.75 89 ASP A CA 1
ATOM 701 C C . ASP A 1 89 ? 17.851 -10.548 -24.893 1.00 85.75 89 ASP A C 1
ATOM 703 O O . ASP A 1 89 ? 17.082 -9.814 -24.263 1.00 85.75 89 ASP A O 1
ATOM 707 N N . GLY A 1 90 ? 17.657 -11.869 -24.945 1.00 86.12 90 GLY A N 1
ATOM 708 C CA . GLY A 1 90 ? 16.529 -12.525 -24.278 1.00 86.12 90 GLY A CA 1
ATOM 709 C C . GLY A 1 90 ? 16.526 -12.348 -22.754 1.00 86.12 90 GLY A C 1
ATOM 710 O O . GLY A 1 90 ? 15.458 -12.296 -22.147 1.00 86.12 90 GLY A O 1
ATOM 711 N N . SER A 1 91 ? 17.697 -12.203 -22.128 1.00 86.12 91 SER A N 1
ATOM 712 C CA . SER A 1 91 ? 17.828 -11.979 -20.681 1.00 86.12 91 SER A CA 1
ATOM 713 C C . SER A 1 91 ? 17.332 -10.604 -20.239 1.00 86.12 91 SER A C 1
ATOM 715 O O . SER A 1 91 ? 16.740 -10.481 -19.164 1.00 86.12 91 SER A O 1
ATOM 717 N N . THR A 1 92 ? 17.525 -9.579 -21.067 1.00 85.56 92 THR A N 1
ATOM 718 C CA . THR A 1 92 ? 17.020 -8.223 -20.833 1.00 85.56 92 THR A CA 1
ATOM 719 C C . THR A 1 92 ? 15.497 -8.220 -20.932 1.00 85.56 92 THR A C 1
ATOM 721 O O . THR A 1 92 ? 14.824 -7.711 -20.039 1.00 85.56 92 THR A O 1
ATOM 724 N N . MET A 1 93 ? 14.932 -8.882 -21.949 1.00 87.81 93 MET A N 1
ATOM 725 C CA . MET A 1 93 ? 13.474 -9.011 -22.101 1.00 87.81 93 MET A CA 1
ATOM 726 C C . MET A 1 93 ? 12.824 -9.791 -20.949 1.00 87.81 93 MET A C 1
ATOM 728 O O . MET A 1 93 ? 11.762 -9.401 -20.457 1.00 87.81 93 MET A O 1
ATOM 732 N N . ASP A 1 94 ? 13.458 -10.865 -20.473 1.00 90.62 94 ASP A N 1
ATOM 733 C CA . ASP A 1 94 ? 12.993 -11.616 -19.300 1.00 90.62 94 ASP A CA 1
ATOM 734 C C . ASP A 1 94 ? 13.051 -10.765 -18.020 1.00 90.62 94 ASP A C 1
ATOM 736 O O . ASP A 1 94 ? 12.089 -10.727 -17.247 1.00 90.62 94 ASP A O 1
ATOM 740 N N . SER A 1 95 ? 14.135 -10.010 -17.826 1.00 88.00 95 SER A N 1
ATOM 741 C CA . SER A 1 95 ? 14.289 -9.099 -16.684 1.00 88.00 95 SER A CA 1
ATOM 742 C C . SER A 1 95 ? 13.227 -7.996 -16.688 1.00 88.00 95 SER A C 1
ATOM 744 O O . SER A 1 95 ? 12.577 -7.772 -15.663 1.00 88.00 95 SER A O 1
ATOM 746 N N . LEU A 1 96 ? 12.975 -7.376 -17.845 1.00 90.56 96 LEU A N 1
ATOM 747 C CA . LEU A 1 96 ? 11.907 -6.392 -18.043 1.00 90.56 96 LEU A CA 1
ATOM 748 C C . LEU A 1 96 ? 10.526 -6.977 -17.755 1.00 90.56 96 LEU A C 1
ATOM 750 O O . LEU A 1 96 ? 9.731 -6.369 -17.041 1.00 90.56 96 LEU A O 1
ATOM 754 N N . THR A 1 97 ? 10.252 -8.186 -18.245 1.00 92.38 97 THR A N 1
ATOM 755 C CA . THR A 1 97 ? 8.974 -8.872 -18.004 1.00 92.38 97 THR A CA 1
ATOM 756 C C . THR A 1 97 ? 8.771 -9.147 -16.514 1.00 92.38 97 THR A C 1
ATOM 758 O O . THR A 1 97 ? 7.693 -8.900 -15.965 1.00 92.38 97 THR A O 1
ATOM 761 N N . LYS A 1 98 ? 9.816 -9.614 -15.821 1.00 92.12 98 LYS A N 1
ATOM 762 C CA . LYS A 1 98 ? 9.777 -9.874 -14.377 1.00 92.12 98 LYS A CA 1
ATOM 763 C C . LYS A 1 98 ? 9.570 -8.590 -13.580 1.00 92.12 98 LYS A C 1
ATOM 765 O O . LYS A 1 98 ? 8.659 -8.559 -12.748 1.00 92.12 98 LYS A O 1
ATOM 770 N N . LEU A 1 99 ? 10.339 -7.536 -13.859 1.00 90.56 99 LEU A N 1
ATOM 771 C CA . LEU A 1 99 ? 10.184 -6.226 -13.217 1.00 90.56 99 LEU A CA 1
ATOM 772 C C . LEU A 1 99 ? 8.791 -5.639 -13.474 1.00 90.56 99 LEU A C 1
ATOM 774 O O . LEU A 1 99 ? 8.106 -5.260 -12.524 1.00 90.56 99 LEU A O 1
ATOM 778 N N . GLY A 1 100 ? 8.321 -5.672 -14.722 1.00 90.25 100 GLY A N 1
ATOM 779 C CA . GLY A 1 100 ? 6.971 -5.252 -15.098 1.00 90.25 100 GLY A CA 1
ATOM 780 C C . GLY A 1 100 ? 5.894 -6.006 -14.318 1.00 90.25 100 GLY A C 1
ATOM 781 O O . GLY A 1 100 ? 4.996 -5.394 -13.740 1.00 90.25 100 GLY A O 1
ATOM 782 N N . SER A 1 101 ? 6.020 -7.332 -14.199 1.00 92.69 101 SER A N 1
ATOM 783 C CA . SER A 1 101 ? 5.067 -8.147 -13.436 1.00 92.69 101 SER A CA 1
ATOM 784 C C . SER A 1 101 ? 5.036 -7.797 -11.942 1.00 92.69 101 SER A C 1
ATOM 786 O O . SER A 1 101 ? 3.968 -7.823 -11.325 1.00 92.69 101 SER A O 1
ATOM 788 N N . LEU A 1 102 ? 6.186 -7.453 -11.352 1.00 89.62 102 LEU A N 1
ATOM 789 C CA . LEU A 1 102 ? 6.288 -7.059 -9.946 1.00 89.62 102 LEU A CA 1
ATOM 790 C C . LEU A 1 102 ? 5.638 -5.696 -9.709 1.00 89.62 102 LEU A C 1
ATOM 792 O O . LEU A 1 102 ? 4.843 -5.563 -8.778 1.00 89.62 102 LEU A O 1
ATOM 796 N N . VAL A 1 103 ? 5.913 -4.720 -10.577 1.00 90.31 103 VAL A N 1
ATOM 797 C CA . VAL A 1 103 ? 5.294 -3.388 -10.518 1.00 90.31 103 VAL A CA 1
ATOM 798 C C . VAL A 1 103 ? 3.772 -3.495 -10.642 1.00 90.31 103 VAL A C 1
ATOM 800 O O . VAL A 1 103 ? 3.050 -2.942 -9.812 1.00 90.31 103 VAL A O 1
ATOM 803 N N . VAL A 1 104 ? 3.262 -4.273 -11.605 1.00 90.62 104 VAL A N 1
ATOM 804 C CA . VAL A 1 104 ? 1.813 -4.490 -11.774 1.00 90.62 104 VAL A CA 1
ATOM 805 C C . VAL A 1 104 ? 1.192 -5.116 -10.526 1.00 90.62 104 VAL A C 1
ATOM 807 O O . VAL A 1 104 ? 0.151 -4.648 -10.063 1.00 90.62 104 VAL A O 1
ATOM 810 N N . LYS A 1 105 ? 1.820 -6.144 -9.940 1.00 87.25 105 LYS A N 1
ATOM 811 C CA . LYS A 1 105 ? 1.320 -6.784 -8.710 1.00 87.25 105 LYS A CA 1
ATOM 812 C C . LYS A 1 105 ? 1.266 -5.809 -7.534 1.00 87.25 105 LYS A C 1
ATOM 814 O O . LYS A 1 105 ? 0.268 -5.800 -6.813 1.00 87.25 105 LYS A O 1
ATOM 819 N N . LEU A 1 106 ? 2.299 -4.981 -7.356 1.00 84.94 106 LEU A N 1
ATOM 820 C CA . LEU A 1 106 ? 2.341 -3.971 -6.295 1.00 84.94 106 LEU A CA 1
ATOM 821 C C . LEU A 1 106 ? 1.230 -2.931 -6.474 1.00 84.94 106 LEU A C 1
ATOM 823 O O . LEU A 1 106 ? 0.431 -2.749 -5.553 1.00 84.94 106 LEU A O 1
ATOM 827 N N . LYS A 1 107 ? 1.096 -2.353 -7.676 1.00 85.06 107 LYS A N 1
ATOM 828 C CA . LYS A 1 107 ? 0.027 -1.390 -7.988 1.00 85.06 107 LYS A CA 1
ATOM 829 C C . LYS A 1 107 ? -1.363 -1.991 -7.831 1.00 85.06 107 LYS A C 1
ATOM 831 O O . LYS A 1 107 ? -2.266 -1.339 -7.320 1.00 85.06 107 LYS A O 1
ATOM 836 N N . THR A 1 108 ? -1.549 -3.244 -8.239 1.00 85.12 108 THR A N 1
ATOM 837 C CA . THR A 1 108 ? -2.838 -3.936 -8.098 1.00 85.12 108 THR A CA 1
ATOM 838 C C . THR A 1 108 ? -3.212 -4.105 -6.627 1.00 85.12 108 THR A C 1
ATOM 840 O O . THR A 1 108 ? -4.359 -3.857 -6.261 1.00 85.12 108 THR A O 1
ATOM 843 N N . ALA A 1 109 ? -2.256 -4.479 -5.771 1.00 79.31 109 ALA A N 1
ATOM 844 C CA . ALA A 1 109 ? -2.495 -4.611 -4.336 1.00 79.31 109 ALA A CA 1
ATOM 845 C C . ALA A 1 109 ? -2.859 -3.263 -3.686 1.00 79.31 109 ALA A C 1
ATOM 847 O O . ALA A 1 109 ? -3.829 -3.197 -2.933 1.00 79.31 109 ALA A O 1
ATOM 848 N N . GLU A 1 110 ? -2.135 -2.192 -4.022 1.00 79.00 110 GLU A N 1
ATOM 849 C CA . GLU A 1 110 ? -2.414 -0.837 -3.522 1.00 79.00 110 GLU A CA 1
ATOM 850 C C . GLU A 1 110 ? -3.778 -0.318 -3.998 1.00 79.00 110 GLU A C 1
ATOM 852 O O . GLU A 1 110 ? -4.593 0.143 -3.194 1.00 79.00 110 GLU A O 1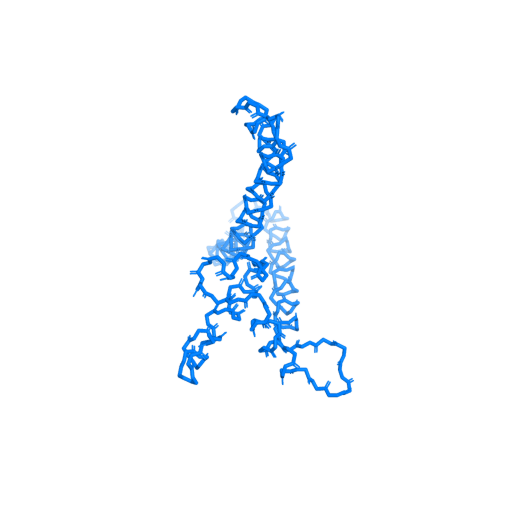
ATOM 857 N N . ASN A 1 111 ? -4.077 -0.466 -5.291 1.00 80.44 111 ASN A N 1
ATOM 858 C CA . ASN A 1 111 ? -5.351 -0.050 -5.874 1.00 80.44 111 ASN A CA 1
ATOM 859 C C . ASN A 1 111 ? -6.533 -0.842 -5.309 1.00 80.44 111 ASN A C 1
ATOM 861 O O . ASN A 1 111 ? -7.601 -0.270 -5.103 1.00 80.44 111 ASN A O 1
ATOM 865 N N . ALA A 1 112 ? -6.362 -2.135 -5.020 1.00 77.19 112 ALA A N 1
ATOM 866 C CA . ALA A 1 112 ? -7.399 -2.937 -4.378 1.00 77.19 112 ALA A CA 1
ATOM 867 C C . ALA A 1 112 ? -7.715 -2.434 -2.959 1.00 77.19 112 ALA A C 1
ATOM 869 O O . ALA A 1 112 ? -8.885 -2.406 -2.565 1.00 77.19 112 ALA A O 1
ATOM 870 N N . GLY A 1 113 ? -6.695 -2.003 -2.206 1.00 74.12 113 GLY A N 1
ATOM 871 C CA . GLY A 1 113 ? -6.871 -1.353 -0.906 1.00 74.12 113 GLY A CA 1
ATOM 872 C C . GLY A 1 113 ? -7.631 -0.030 -1.022 1.00 74.12 113 GLY A C 1
ATOM 873 O O . GLY A 1 113 ? -8.677 0.141 -0.392 1.00 74.12 113 GLY A O 1
ATOM 874 N N . LEU A 1 114 ? -7.168 0.854 -1.911 1.00 73.88 114 LEU A N 1
ATOM 875 C CA . LEU A 1 114 ? -7.783 2.162 -2.167 1.00 73.88 114 LEU A CA 1
ATOM 876 C C . LEU A 1 114 ? -9.229 2.052 -2.663 1.00 73.88 114 LEU A C 1
ATOM 878 O O . LEU A 1 114 ? -10.096 2.814 -2.237 1.00 73.88 114 LEU A O 1
ATOM 882 N N . PHE A 1 115 ? -9.514 1.105 -3.556 1.00 74.38 115 PHE A N 1
ATOM 883 C CA . PHE A 1 115 ? -10.859 0.892 -4.082 1.00 74.38 115 PHE A CA 1
ATOM 884 C C . PHE A 1 115 ? -11.825 0.430 -2.987 1.00 74.38 115 PHE A C 1
ATOM 886 O O . PHE A 1 115 ? -12.925 0.970 -2.876 1.00 74.38 115 PHE A O 1
ATOM 893 N N . ARG A 1 116 ? -11.412 -0.516 -2.130 1.00 75.25 116 ARG A N 1
ATOM 894 C CA . ARG A 1 116 ? -12.225 -0.945 -0.978 1.00 75.25 116 ARG A CA 1
ATOM 895 C C . ARG A 1 116 ? -12.513 0.209 -0.024 1.00 75.25 116 ARG A C 1
ATOM 897 O O . ARG A 1 116 ? -13.644 0.340 0.437 1.00 75.25 116 ARG A O 1
ATOM 904 N N . ASP A 1 117 ? -11.527 1.063 0.230 1.00 77.38 117 ASP A N 1
ATOM 905 C CA . ASP A 1 117 ? -11.722 2.251 1.060 1.00 77.38 117 ASP A CA 1
ATOM 906 C C . ASP A 1 117 ? -12.731 3.228 0.440 1.00 77.38 117 ASP A C 1
ATOM 908 O O . ASP A 1 117 ? -13.626 3.697 1.144 1.00 77.38 117 ASP A O 1
ATOM 912 N N . LYS A 1 118 ? -12.662 3.474 -0.876 1.00 76.44 118 LYS A N 1
ATOM 913 C CA . LYS A 1 118 ? -13.651 4.301 -1.593 1.00 76.44 118 LYS A CA 1
ATOM 914 C C . LYS A 1 118 ? -15.064 3.721 -1.513 1.00 76.44 118 LYS A C 1
ATOM 916 O O . LYS A 1 118 ? -16.009 4.462 -1.256 1.00 76.44 118 LYS A O 1
ATOM 921 N N . VAL A 1 119 ? -15.214 2.406 -1.689 1.00 77.38 119 VAL A N 1
ATOM 922 C CA . VAL A 1 119 ? -16.511 1.716 -1.571 1.00 77.38 119 VAL A CA 1
ATOM 923 C C . VAL A 1 119 ? -17.083 1.864 -0.159 1.00 77.38 119 VAL A C 1
ATOM 925 O O . VAL A 1 119 ? -18.255 2.206 -0.006 1.00 77.38 119 VAL A O 1
ATOM 928 N N . ASN A 1 120 ? -16.261 1.664 0.872 1.00 77.88 120 ASN A N 1
ATOM 929 C CA . ASN A 1 120 ? -16.697 1.795 2.262 1.00 77.88 120 ASN A CA 1
ATOM 930 C C . ASN A 1 120 ? -17.041 3.246 2.628 1.00 77.88 120 ASN A C 1
ATOM 932 O O . ASN A 1 120 ? -18.025 3.482 3.328 1.00 77.88 120 ASN A O 1
ATOM 936 N N . ALA A 1 121 ? -16.282 4.223 2.123 1.00 77.88 121 ALA A N 1
ATOM 937 C CA . ALA A 1 121 ? -16.590 5.641 2.292 1.00 77.88 121 ALA A CA 1
ATOM 938 C C . ALA A 1 121 ? -17.922 6.016 1.622 1.00 77.88 121 ALA A C 1
ATOM 940 O O . ALA A 1 121 ? -18.755 6.674 2.244 1.00 77.88 121 ALA A O 1
ATOM 941 N N . ALA A 1 122 ? -18.164 5.530 0.398 1.00 76.00 122 ALA A N 1
ATOM 942 C CA . ALA A 1 122 ? -19.439 5.715 -0.291 1.00 76.00 122 ALA A CA 1
ATOM 943 C C . ALA A 1 122 ? -20.609 5.110 0.494 1.00 76.00 122 ALA A C 1
ATOM 945 O O . ALA A 1 122 ? -21.636 5.760 0.673 1.00 76.00 122 ALA A O 1
ATOM 946 N N . ALA A 1 123 ? -20.443 3.891 1.015 1.00 78.00 123 ALA A N 1
ATOM 947 C CA . ALA A 1 123 ? -21.462 3.235 1.828 1.00 78.00 123 ALA A CA 1
ATOM 948 C C . ALA A 1 123 ? -21.767 4.011 3.124 1.00 78.00 123 ALA A C 1
ATOM 950 O O . ALA A 1 123 ? -22.930 4.127 3.510 1.00 78.00 123 ALA A O 1
ATOM 951 N N . ALA A 1 124 ? -20.746 4.575 3.778 1.00 79.50 124 ALA A N 1
ATOM 952 C CA . ALA A 1 124 ? -20.914 5.372 4.992 1.00 79.50 124 ALA A CA 1
ATOM 953 C C . ALA A 1 124 ? -21.657 6.696 4.737 1.00 79.50 124 A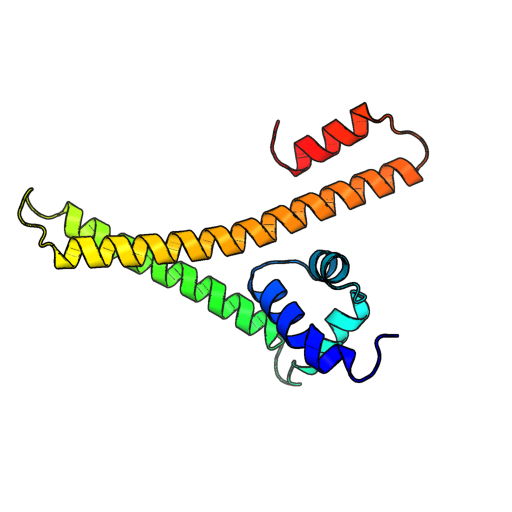LA A C 1
ATOM 955 O O . ALA A 1 124 ? -22.541 7.054 5.518 1.00 79.50 124 ALA A O 1
ATOM 956 N N . GLU A 1 125 ? -21.340 7.396 3.643 1.00 77.44 125 GLU A N 1
ATOM 957 C CA . GLU A 1 125 ? -22.047 8.618 3.226 1.00 77.44 125 GLU A CA 1
ATOM 958 C C . GLU A 1 125 ? -23.516 8.334 2.895 1.00 77.44 125 GLU A C 1
ATOM 960 O O . GLU A 1 125 ? -24.408 9.010 3.407 1.00 77.44 125 GLU A O 1
ATOM 965 N N . VAL A 1 126 ? -23.789 7.266 2.137 1.00 75.88 126 VAL A N 1
ATOM 966 C CA . VAL A 1 126 ? -25.166 6.832 1.851 1.00 75.88 126 VAL A CA 1
ATOM 967 C C . VAL A 1 126 ? -25.913 6.502 3.148 1.00 75.88 126 VAL A C 1
ATOM 969 O O . VAL A 1 126 ? -27.024 6.983 3.356 1.00 75.88 126 VAL A O 1
ATOM 972 N N . ALA A 1 127 ? -25.302 5.756 4.074 1.00 77.56 127 ALA A N 1
ATOM 973 C CA . ALA A 1 127 ? -25.929 5.414 5.352 1.00 77.56 127 ALA A CA 1
ATOM 974 C C . ALA A 1 127 ? -26.222 6.647 6.228 1.00 77.56 127 ALA A C 1
ATOM 976 O O . ALA A 1 127 ? -27.244 6.692 6.918 1.00 77.56 127 ALA A O 1
ATOM 977 N N . LYS A 1 128 ? -25.340 7.653 6.209 1.00 77.00 128 LYS A N 1
ATOM 978 C CA . LYS A 1 128 ? -25.539 8.927 6.910 1.00 77.00 128 LYS A CA 1
ATOM 979 C C . LYS A 1 128 ? -26.707 9.709 6.308 1.00 77.00 128 LYS A C 1
ATOM 981 O O . LYS A 1 128 ? -27.559 10.175 7.061 1.00 77.00 128 LYS A O 1
ATOM 986 N N . ALA A 1 129 ? -26.772 9.792 4.982 1.00 69.00 129 ALA A N 1
ATOM 987 C CA . ALA A 1 129 ? -27.829 10.500 4.270 1.00 69.00 129 ALA A CA 1
ATOM 988 C C . ALA A 1 129 ? -29.211 9.833 4.437 1.00 69.00 129 ALA A C 1
ATOM 990 O O . ALA A 1 129 ? -30.215 10.516 4.652 1.00 69.00 129 ALA A O 1
ATOM 991 N N . VAL A 1 130 ? -29.257 8.495 4.451 1.00 71.88 130 VAL A N 1
ATOM 992 C CA . VAL A 1 130 ? -30.474 7.719 4.755 1.00 71.88 130 VAL A CA 1
ATOM 993 C C . VAL A 1 130 ? -30.941 7.964 6.195 1.00 71.88 130 VAL A C 1
ATOM 995 O O . VAL A 1 130 ? -32.126 8.194 6.427 1.00 71.88 130 VAL A O 1
ATOM 998 N N . LYS A 1 131 ? -30.022 7.993 7.173 1.00 69.94 131 LYS A N 1
ATOM 999 C CA . LYS A 1 131 ? -30.354 8.289 8.581 1.00 69.94 131 LYS A CA 1
ATOM 1000 C C . LYS A 1 131 ? -30.870 9.712 8.809 1.00 69.94 131 LYS A C 1
ATOM 1002 O O . LYS A 1 131 ? -31.628 9.911 9.753 1.00 69.94 131 LYS A O 1
ATOM 1007 N N . SER A 1 132 ? -30.492 10.683 7.974 1.00 72.38 132 SER A N 1
ATOM 1008 C CA . SER A 1 132 ? -31.037 12.050 8.031 1.00 72.38 132 SER A CA 1
ATOM 1009 C C . SER A 1 132 ? -32.446 12.200 7.437 1.00 72.38 132 SER A C 1
ATOM 1011 O O . SER A 1 132 ? -33.000 13.293 7.492 1.00 72.38 132 SER A O 1
ATOM 1013 N N . GLY A 1 133 ? -33.055 11.117 6.936 1.00 60.38 133 GLY A N 1
ATOM 1014 C CA . GLY A 1 133 ? -34.506 11.036 6.752 1.00 60.38 133 GLY A CA 1
ATOM 1015 C C . GLY A 1 133 ? -35.077 11.520 5.416 1.00 60.38 133 GLY A C 1
ATOM 1016 O O . GLY A 1 133 ? -36.251 11.872 5.384 1.00 60.38 133 GLY A O 1
ATOM 1017 N N . GLY A 1 134 ? -34.327 11.523 4.306 1.00 62.62 134 GLY A N 1
ATOM 1018 C CA . GLY A 1 134 ? -34.911 11.990 3.040 1.00 62.62 134 GLY A CA 1
ATOM 1019 C C . GLY A 1 134 ? -34.094 11.757 1.777 1.00 62.62 134 GLY A C 1
ATOM 1020 O O . GLY A 1 134 ? -33.827 12.715 1.062 1.00 62.62 134 GLY A O 1
ATOM 1021 N N . MET A 1 135 ? -33.700 10.517 1.481 1.00 65.69 135 MET A N 1
ATOM 1022 C CA . MET A 1 135 ? -33.061 10.210 0.196 1.00 65.69 135 MET A CA 1
ATOM 1023 C C . MET A 1 135 ? -33.726 9.035 -0.506 1.00 65.69 135 MET A C 1
ATOM 1025 O O . MET A 1 135 ? -34.022 8.018 0.121 1.00 65.69 135 MET A O 1
ATOM 1029 N N . SER A 1 136 ? -33.945 9.194 -1.811 1.00 71.88 136 SER A N 1
ATOM 1030 C CA . SER A 1 136 ? -34.398 8.122 -2.693 1.00 71.88 136 SER A CA 1
ATOM 1031 C C . SER A 1 136 ? -33.220 7.230 -3.107 1.00 71.88 136 SER A C 1
ATOM 1033 O O . SER A 1 136 ? -32.062 7.659 -3.086 1.00 71.88 136 SER A O 1
ATOM 1035 N N . ASP A 1 137 ? -33.493 5.997 -3.543 1.00 69.00 137 ASP A N 1
ATOM 1036 C CA . ASP A 1 137 ? -32.457 5.084 -4.061 1.00 69.00 137 ASP A CA 1
ATOM 1037 C C . ASP A 1 137 ? -31.672 5.684 -5.247 1.00 69.00 137 ASP A C 1
ATOM 1039 O O . ASP A 1 137 ? -30.502 5.352 -5.462 1.00 69.00 137 ASP A O 1
ATOM 1043 N N . ALA A 1 138 ? -32.287 6.606 -5.998 1.00 75.06 138 ALA A N 1
ATOM 1044 C CA . ALA A 1 138 ? -31.645 7.317 -7.099 1.00 75.06 138 ALA A CA 1
ATOM 1045 C C . ALA A 1 138 ? -30.537 8.261 -6.605 1.00 75.06 138 ALA A C 1
ATOM 1047 O O . ALA A 1 138 ? -29.435 8.260 -7.154 1.00 75.06 138 ALA A O 1
ATOM 1048 N N . ASP A 1 139 ? -30.784 8.996 -5.522 1.00 73.50 139 ASP A N 1
ATOM 1049 C CA . ASP A 1 139 ? -29.801 9.903 -4.925 1.00 73.50 139 ASP A CA 1
ATOM 1050 C C . ASP A 1 139 ? -28.615 9.119 -4.342 1.00 73.50 139 ASP A C 1
ATOM 1052 O O . ASP A 1 139 ? -27.454 9.517 -4.475 1.00 73.50 139 ASP A O 1
ATOM 1056 N N . ALA A 1 140 ? -28.889 7.956 -3.735 1.00 72.25 140 ALA A N 1
ATOM 1057 C CA . ALA A 1 140 ? -27.861 7.085 -3.163 1.00 72.25 140 ALA A CA 1
ATOM 1058 C C . ALA A 1 140 ? -26.916 6.545 -4.245 1.00 72.25 140 ALA A C 1
ATOM 1060 O O . ALA A 1 140 ? -25.699 6.470 -4.041 1.00 72.25 140 ALA A O 1
ATOM 1061 N N . LYS A 1 141 ? -27.469 6.224 -5.420 1.00 78.75 141 LYS A N 1
ATOM 1062 C CA . LYS A 1 141 ? -26.697 5.802 -6.587 1.00 78.75 141 LYS A CA 1
ATOM 1063 C C . LYS A 1 141 ? -25.793 6.923 -7.110 1.00 78.75 141 LYS A C 1
ATOM 1065 O O . LYS A 1 141 ? -24.614 6.672 -7.334 1.00 78.75 141 LYS A O 1
ATOM 1070 N N . VAL A 1 142 ? -26.292 8.158 -7.213 1.00 80.25 142 VAL A N 1
ATOM 1071 C CA . VAL A 1 142 ? -25.496 9.316 -7.670 1.00 80.25 142 VAL A CA 1
ATOM 1072 C C . VAL A 1 142 ? -24.297 9.580 -6.754 1.00 80.25 142 VAL A C 1
ATOM 1074 O O . VAL A 1 142 ? -23.183 9.796 -7.234 1.00 80.25 142 VAL A O 1
ATOM 1077 N N . ILE A 1 143 ? -24.494 9.525 -5.433 1.00 76.44 143 ILE A N 1
ATOM 1078 C CA . ILE A 1 143 ? -23.402 9.700 -4.461 1.00 76.44 143 ILE A CA 1
ATOM 1079 C C . ILE A 1 143 ? -22.355 8.593 -4.620 1.00 76.44 143 ILE A C 1
ATOM 1081 O O . ILE A 1 143 ? -21.155 8.876 -4.674 1.00 76.44 143 ILE A O 1
ATOM 1085 N N . LYS A 1 144 ? -22.801 7.338 -4.738 1.00 75.88 144 LYS A N 1
ATOM 1086 C CA . LYS A 1 144 ? -21.916 6.190 -4.946 1.00 75.88 144 LYS A CA 1
ATOM 1087 C C . LYS A 1 144 ? -21.104 6.330 -6.237 1.00 75.88 144 LYS A C 1
ATOM 1089 O O . LYS A 1 144 ? -19.884 6.187 -6.188 1.00 75.88 144 LYS A O 1
ATOM 1094 N N . ASP A 1 145 ? -21.745 6.650 -7.356 1.00 80.31 145 ASP A N 1
ATOM 1095 C CA . ASP A 1 145 ? -21.089 6.745 -8.666 1.00 80.31 145 ASP A CA 1
ATOM 1096 C C . ASP A 1 145 ? -20.072 7.901 -8.705 1.00 80.31 145 ASP A C 1
ATOM 1098 O O . ASP A 1 145 ? -18.972 7.739 -9.240 1.00 80.31 145 ASP A O 1
ATOM 1102 N N . LYS A 1 146 ? -20.365 9.023 -8.031 1.00 78.81 146 LYS A N 1
ATOM 1103 C CA . LYS A 1 146 ? -19.427 10.148 -7.870 1.00 78.81 146 LYS A CA 1
ATOM 1104 C C . LYS A 1 146 ? -18.189 9.784 -7.049 1.00 78.81 146 LYS A C 1
ATOM 1106 O O . LYS A 1 146 ? -17.084 10.182 -7.404 1.00 78.81 146 LYS A O 1
ATOM 1111 N N . ILE A 1 147 ? -18.349 9.026 -5.963 1.00 71.00 147 ILE A N 1
ATOM 1112 C CA . ILE A 1 147 ? -17.228 8.604 -5.103 1.00 71.00 147 ILE A CA 1
ATOM 1113 C C . ILE A 1 147 ? -16.378 7.520 -5.782 1.00 71.00 147 ILE A C 1
ATOM 1115 O O . ILE A 1 147 ? -15.155 7.491 -5.621 1.00 71.00 147 ILE A O 1
ATOM 1119 N N . LEU A 1 148 ? -17.011 6.642 -6.565 1.00 74.94 148 LEU A N 1
ATOM 1120 C CA . LEU A 1 148 ? -16.322 5.609 -7.339 1.00 74.94 148 LEU A CA 1
ATOM 1121 C C . LEU A 1 148 ? -15.684 6.142 -8.632 1.00 74.94 148 LEU A C 1
ATOM 1123 O O . LEU A 1 148 ? -14.831 5.455 -9.189 1.00 74.94 148 LEU A O 1
ATOM 1127 N N . GLY A 1 149 ? -16.033 7.358 -9.070 1.00 68.62 149 GLY A N 1
ATOM 1128 C CA . GLY A 1 149 ? -15.490 7.982 -10.280 1.00 68.62 149 GLY A CA 1
ATOM 1129 C C . GLY A 1 149 ? -16.018 7.355 -11.573 1.00 68.62 149 GLY A C 1
ATOM 1130 O O . GLY A 1 149 ? -15.259 7.205 -12.522 1.00 68.62 149 GLY A O 1
ATOM 1131 N N . ILE A 1 150 ? -17.288 6.935 -11.578 1.00 74.56 150 ILE A N 1
ATOM 1132 C CA . ILE A 1 150 ? -17.959 6.267 -12.712 1.00 74.56 150 ILE A CA 1
ATOM 1133 C C . ILE A 1 150 ? -18.754 7.280 -13.577 1.00 74.56 150 ILE A C 1
ATOM 1135 O O . ILE A 1 150 ? -19.328 6.902 -14.594 1.00 74.56 150 ILE A O 1
ATOM 1139 N N . LEU A 1 151 ? -18.774 8.563 -13.185 1.00 50.81 151 LEU A N 1
ATOM 1140 C CA . LEU A 1 151 ? -19.432 9.665 -13.906 1.00 50.81 151 LEU A CA 1
ATOM 1141 C C . LEU A 1 151 ? -18.596 10.201 -15.072 1.00 50.81 151 LEU A C 1
ATOM 1143 O O . LEU A 1 151 ? -17.394 10.467 -14.845 1.00 50.81 151 LEU A O 1
#